Protein AF-A0A2A4KEH0-F1 (afdb_monomer_lite)

Radius of gyration: 15.88 Å; chains: 1; bounding box: 38×37×37 Å

Secondary structure (DSSP, 8-state):
--PPPGGGTT-PPPP----BTTTB-EE-TT-EEESSSS---S-EEHHHHHHHHHTTHHHHHHHHHS--GGGTT-TTGGG--S-HHHHHHHHHTT-----

Sequence (99 aa):
MAAQAPGFLDKTSVFKGCPAGHTFFHVDPHGLATMCKVGRENPIDLMSEGLDGLLRLPGIADAQMLRTGGCGGCQLSGTCRVCRPLAKAYQEAKAPLNT

Foldseek 3Di:
DDDPDPVPPPPFFFDDDDCFLPPDWDADPQQFIASYPQGSPPTFRCVPCNVVSSVCSVVVVVVQQDCDDPSVVDPCNVRHRDTSSVVVVCVVVVPDPPD

pLDDT: mean 89.4, std 11.44, range [44.41, 98.5]

Structure (mmCIF, N/CA/C/O backbone):
data_AF-A0A2A4KEH0-F1
#
_entry.id   AF-A0A2A4KEH0-F1
#
loop_
_atom_site.group_PDB
_atom_site.id
_atom_site.type_symbol
_atom_site.label_atom_id
_atom_site.label_alt_id
_atom_site.label_comp_id
_atom_site.label_asym_id
_atom_site.label_entity_id
_atom_site.label_seq_id
_atom_site.pdbx_PDB_ins_code
_atom_site.Cartn_x
_atom_site.Cartn_y
_atom_site.Cartn_z
_atom_site.occupancy
_atom_site.B_iso_or_equiv
_atom_site.auth_seq_id
_atom_site.auth_comp_id
_atom_site.auth_asym_id
_atom_site.auth_atom_id
_atom_site.pdbx_PDB_model_num
ATOM 1 N N . MET A 1 1 ? -12.050 29.363 12.302 1.00 44.41 1 MET A N 1
ATOM 2 C CA . MET A 1 1 ? -11.868 27.962 11.858 1.00 44.41 1 MET A CA 1
ATOM 3 C C . MET A 1 1 ? -13.236 27.311 11.799 1.00 44.41 1 MET A C 1
ATOM 5 O O . MET A 1 1 ? -13.914 27.302 12.816 1.00 44.41 1 MET A O 1
ATOM 9 N N . ALA A 1 2 ? -13.668 26.829 10.635 1.00 63.94 2 ALA A N 1
ATOM 10 C CA . ALA A 1 2 ? -14.868 26.000 10.553 1.00 63.94 2 ALA A CA 1
ATOM 11 C C . ALA A 1 2 ? -14.505 24.600 11.067 1.00 63.94 2 ALA A C 1
ATOM 13 O O . ALA A 1 2 ? -13.694 23.911 10.450 1.00 63.94 2 ALA A O 1
ATOM 14 N N . ALA A 1 3 ? -15.033 24.215 12.228 1.00 70.94 3 ALA A N 1
ATOM 15 C CA . ALA A 1 3 ? -14.924 22.843 12.708 1.00 70.94 3 ALA A CA 1
ATOM 16 C C . ALA A 1 3 ? -15.859 21.952 11.877 1.00 70.94 3 ALA A C 1
ATOM 18 O O . ALA A 1 3 ? -16.968 22.370 11.536 1.00 70.94 3 ALA A O 1
ATOM 19 N N . GLN A 1 4 ? -15.422 20.737 11.531 1.00 68.69 4 GLN A N 1
ATOM 20 C CA . GLN A 1 4 ? -16.319 19.764 10.907 1.00 68.69 4 GLN A CA 1
ATOM 21 C C . GLN A 1 4 ? -17.498 19.463 11.841 1.00 68.69 4 GLN A C 1
ATOM 23 O O . GLN A 1 4 ? -17.328 19.375 13.057 1.00 68.69 4 GLN A O 1
ATOM 28 N N . ALA A 1 5 ? -18.697 19.316 11.270 1.00 74.44 5 ALA A N 1
ATOM 29 C CA . ALA A 1 5 ? -19.905 19.016 12.031 1.00 74.44 5 ALA A CA 1
ATOM 30 C C . ALA A 1 5 ? -19.735 17.677 12.791 1.00 74.44 5 ALA A C 1
ATOM 32 O O . ALA A 1 5 ? -19.537 16.648 12.136 1.00 74.44 5 ALA A O 1
ATOM 33 N N . PRO A 1 6 ? -19.845 17.654 14.137 1.00 62.66 6 PRO A N 1
ATOM 34 C CA . PRO A 1 6 ? -19.505 16.485 14.958 1.00 62.66 6 PRO A CA 1
ATOM 35 C C . PRO A 1 6 ? -20.222 15.194 14.541 1.00 62.66 6 PRO A C 1
ATOM 37 O O . PRO A 1 6 ? -19.628 14.122 14.531 1.00 62.66 6 PRO A O 1
ATOM 40 N N . GLY A 1 7 ? -21.479 15.296 14.095 1.00 63.12 7 GLY A N 1
ATOM 41 C CA . GLY A 1 7 ? -22.303 14.152 13.684 1.00 63.12 7 GLY A CA 1
ATOM 42 C C . GLY A 1 7 ? -21.874 13.439 12.392 1.00 63.12 7 GLY A C 1
ATOM 43 O O . GLY A 1 7 ? -22.590 12.550 11.926 1.00 63.12 7 GLY A O 1
ATOM 44 N N . PHE A 1 8 ? -20.755 13.828 11.775 1.00 64.56 8 PHE A N 1
ATOM 45 C CA . PHE A 1 8 ? -20.215 13.192 10.567 1.00 64.56 8 PHE A CA 1
ATOM 46 C C . PHE A 1 8 ? -18.812 12.601 10.746 1.00 64.56 8 PHE A C 1
ATOM 48 O O . PHE A 1 8 ? -18.304 12.003 9.800 1.00 64.56 8 PHE A O 1
ATOM 55 N N . LEU A 1 9 ? -18.212 12.714 11.933 1.00 63.56 9 LEU A N 1
ATOM 56 C CA . LEU A 1 9 ? -16.842 12.256 12.179 1.00 63.56 9 LEU A CA 1
ATOM 57 C C . LEU A 1 9 ? -16.728 10.716 12.263 1.00 63.56 9 LEU A C 1
ATOM 59 O O . LEU A 1 9 ? -15.739 10.159 11.797 1.00 63.56 9 LEU A O 1
ATOM 63 N N . ASP A 1 10 ? -17.781 10.017 12.714 1.00 59.97 10 ASP A N 1
ATOM 64 C CA . ASP A 1 10 ? -17.707 8.589 13.099 1.00 59.97 10 ASP A CA 1
ATOM 65 C C . ASP A 1 10 ? -18.499 7.618 12.202 1.00 59.97 10 ASP A C 1
ATOM 67 O O . ASP A 1 10 ? -18.839 6.497 12.597 1.00 59.97 10 ASP A O 1
ATOM 71 N N . LYS A 1 11 ? -18.819 8.025 10.968 1.00 62.09 11 LYS A N 1
ATOM 72 C CA . LYS A 1 11 ? -19.692 7.255 10.054 1.00 62.09 11 LYS A CA 1
ATOM 73 C C . LYS A 1 11 ? -18.975 6.226 9.175 1.00 62.09 11 LYS A C 1
ATOM 75 O O . LYS A 1 11 ? -19.601 5.626 8.303 1.00 62.09 11 LYS A O 1
ATOM 80 N N . THR A 1 12 ? -17.678 6.004 9.362 1.00 73.94 12 THR A N 1
ATOM 81 C CA . THR A 1 12 ? -16.938 5.030 8.552 1.00 73.94 12 THR A CA 1
ATOM 82 C C . THR A 1 12 ? -17.334 3.599 8.911 1.00 73.94 12 THR A C 1
ATOM 84 O O . THR A 1 12 ? -17.328 3.194 10.073 1.00 73.94 12 THR A O 1
ATOM 87 N N . SER A 1 13 ? -17.701 2.817 7.895 1.00 86.00 13 SER A N 1
ATOM 88 C CA . SER A 1 13 ? -17.970 1.386 8.036 1.00 86.00 13 SER A CA 1
ATOM 89 C C . SER A 1 13 ? -16.693 0.611 8.373 1.00 86.00 13 SER A C 1
ATOM 91 O O . SER A 1 13 ? -15.586 1.081 8.112 1.00 86.00 13 SER A O 1
ATOM 93 N N . VAL A 1 14 ? -16.840 -0.617 8.883 1.00 90.62 14 VAL A N 1
ATOM 94 C CA . VAL A 1 14 ? -15.714 -1.558 9.029 1.00 90.62 14 VAL A CA 1
ATOM 95 C C . VAL A 1 14 ? -14.971 -1.680 7.696 1.00 90.62 14 VAL A C 1
ATOM 97 O O . VAL A 1 14 ? -15.597 -1.794 6.639 1.00 90.62 14 VAL A O 1
ATOM 100 N N . PHE A 1 15 ? -13.639 -1.644 7.745 1.00 91.62 15 PHE A N 1
A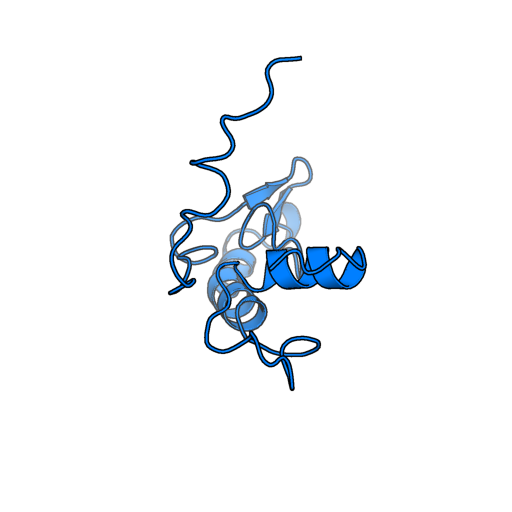TOM 101 C CA . PHE A 1 15 ? -12.807 -1.728 6.551 1.00 91.62 15 PHE A CA 1
ATOM 102 C C . PHE A 1 15 ? -12.901 -3.133 5.940 1.00 9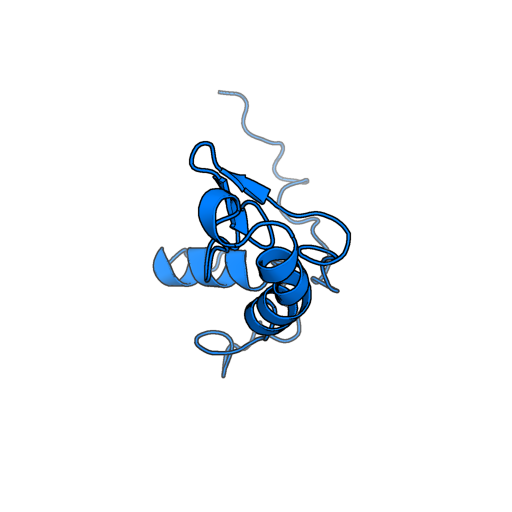1.62 15 PHE A C 1
ATOM 104 O O . PHE A 1 15 ? -12.614 -4.121 6.616 1.00 91.62 15 PHE A O 1
ATOM 111 N N . LYS A 1 16 ? -13.293 -3.217 4.662 1.00 91.25 16 LYS A N 1
ATOM 112 C CA . LYS A 1 16 ? -13.495 -4.488 3.935 1.00 91.25 16 LYS A CA 1
ATOM 113 C C . LYS A 1 16 ? -12.409 -4.811 2.903 1.00 91.25 16 LYS A C 1
ATOM 115 O O . LYS A 1 16 ? -12.435 -5.892 2.332 1.00 91.25 16 LYS A O 1
ATOM 120 N N . GLY A 1 17 ? -11.480 -3.892 2.655 1.00 90.75 17 GLY A N 1
ATOM 121 C CA . GLY A 1 17 ? -10.452 -4.027 1.622 1.00 90.75 17 GLY A CA 1
ATOM 122 C C . GLY A 1 17 ? -10.223 -2.724 0.858 1.00 90.75 17 GLY A C 1
ATOM 123 O O . GLY A 1 17 ? -10.965 -1.755 1.019 1.00 90.75 17 GLY A O 1
ATOM 124 N N . CYS A 1 18 ? -9.166 -2.693 0.047 1.00 92.25 18 CYS A N 1
ATOM 125 C CA . CYS A 1 18 ? -8.787 -1.562 -0.799 1.00 92.25 18 CYS A CA 1
ATOM 126 C C . CYS A 1 18 ? -8.083 -2.098 -2.057 1.00 92.25 18 CYS A C 1
ATOM 128 O O . CYS A 1 18 ? -7.213 -2.950 -1.900 1.00 92.25 18 CYS A O 1
ATOM 130 N N . PRO A 1 19 ? -8.387 -1.600 -3.271 1.00 95.19 19 PRO A N 1
ATOM 131 C CA . PRO A 1 19 ? -7.750 -2.081 -4.500 1.00 95.19 19 PRO A CA 1
ATOM 132 C C . PRO A 1 19 ? -6.390 -1.407 -4.798 1.00 95.19 19 PRO A C 1
ATOM 134 O O . PRO A 1 19 ? -5.904 -1.437 -5.930 1.00 95.19 19 PRO A O 1
ATOM 137 N N . ALA A 1 20 ? -5.776 -0.775 -3.790 1.00 97.12 20 ALA A N 1
ATOM 138 C CA . ALA A 1 20 ? -4.446 -0.171 -3.868 1.00 97.12 20 ALA A CA 1
ATOM 139 C C . ALA A 1 20 ? -3.393 -1.200 -4.298 1.00 97.12 20 ALA A C 1
ATOM 141 O O . ALA A 1 20 ? -3.385 -2.317 -3.793 1.00 97.12 20 ALA A O 1
ATOM 142 N N . GLY A 1 21 ? -2.510 -0.816 -5.215 1.00 96.62 21 GLY A N 1
ATOM 143 C CA . GLY A 1 21 ? -1.504 -1.690 -5.820 1.00 96.62 21 GLY A CA 1
ATOM 144 C C . GLY A 1 21 ? -2.034 -2.647 -6.891 1.00 96.62 21 GLY A C 1
ATOM 145 O O . GLY A 1 21 ? -1.221 -3.245 -7.583 1.00 96.62 21 GLY A O 1
ATOM 146 N N . HIS A 1 22 ? -3.359 -2.759 -7.068 1.00 97.31 22 HIS A N 1
ATOM 147 C CA . HIS A 1 22 ? -3.988 -3.624 -8.079 1.00 97.31 22 HIS A CA 1
ATOM 148 C C . HIS A 1 22 ? -4.637 -2.829 -9.211 1.00 97.31 22 HIS A C 1
ATOM 150 O O . HIS A 1 22 ? -4.398 -3.111 -10.379 1.00 97.31 22 HIS A O 1
ATOM 156 N N . THR A 1 23 ? -5.453 -1.822 -8.882 1.00 96.62 23 THR A N 1
ATOM 157 C CA . THR A 1 23 ? -6.143 -0.990 -9.892 1.00 96.62 23 THR A CA 1
ATOM 158 C C . THR A 1 23 ? -5.625 0.441 -9.943 1.00 96.62 23 THR A C 1
ATOM 160 O O . THR A 1 23 ? -5.971 1.198 -10.845 1.00 96.62 23 THR A O 1
ATOM 163 N N . PHE A 1 24 ? -4.840 0.839 -8.946 1.00 97.06 24 PHE A N 1
ATOM 164 C CA . PHE A 1 24 ? -4.183 2.134 -8.877 1.00 97.06 24 PHE A CA 1
ATOM 165 C C . PHE A 1 24 ? -2.938 2.029 -8.003 1.00 97.06 24 PHE A C 1
ATOM 167 O O . PHE A 1 24 ? -2.839 1.145 -7.153 1.00 97.06 24 PHE A O 1
ATOM 174 N N . PHE A 1 25 ? -2.017 2.968 -8.169 1.00 97.88 25 PHE A N 1
ATOM 175 C CA . PHE A 1 25 ? -0.840 3.099 -7.325 1.00 97.88 25 PHE A CA 1
ATOM 176 C C . PHE A 1 25 ? -0.437 4.564 -7.194 1.00 97.88 25 PHE A C 1
ATOM 178 O O . PHE A 1 25 ? -0.966 5.439 -7.879 1.00 97.88 25 PHE A O 1
ATOM 185 N N . HIS A 1 26 ? 0.461 4.840 -6.257 1.00 98.44 26 HIS A N 1
ATOM 186 C CA . HIS A 1 26 ? 1.026 6.163 -6.036 1.00 98.44 26 HIS A CA 1
ATOM 187 C C . HIS A 1 26 ? 2.469 6.181 -6.530 1.00 98.44 26 HIS A C 1
ATOM 189 O O . HIS A 1 26 ? 3.229 5.276 -6.201 1.00 98.44 26 HIS A O 1
ATOM 195 N N . VAL A 1 27 ? 2.850 7.229 -7.255 1.00 98.12 27 VAL A N 1
ATOM 196 C CA . VAL A 1 27 ? 4.244 7.520 -7.606 1.00 98.12 27 VAL A CA 1
ATOM 197 C C . VAL A 1 27 ? 4.578 8.892 -7.048 1.00 98.12 27 VAL A C 1
ATOM 199 O O . VAL A 1 27 ? 3.789 9.827 -7.202 1.00 98.12 27 VAL A O 1
ATOM 202 N N . ASP A 1 28 ? 5.708 9.004 -6.362 1.00 97.38 28 ASP A N 1
ATOM 203 C CA . ASP A 1 28 ? 6.199 10.295 -5.888 1.00 97.38 28 ASP A CA 1
ATOM 204 C C . ASP A 1 28 ? 7.019 11.038 -6.971 1.00 97.38 28 ASP A C 1
ATOM 206 O O . ASP A 1 28 ? 7.294 10.482 -8.037 1.00 97.38 28 ASP A O 1
ATOM 210 N N . PRO A 1 29 ? 7.428 12.301 -6.742 1.00 97.44 29 PRO A N 1
ATOM 211 C CA . PRO A 1 29 ? 8.213 13.060 -7.720 1.00 97.44 29 PRO A CA 1
ATOM 212 C C . PRO A 1 29 ? 9.589 12.469 -8.066 1.00 97.44 29 PRO A C 1
ATOM 214 O O . PRO A 1 29 ? 10.200 12.915 -9.033 1.00 97.44 29 PRO A O 1
ATOM 217 N N . HIS A 1 30 ? 10.086 11.501 -7.292 1.00 96.88 30 HIS A N 1
ATOM 218 C CA . HIS A 1 30 ? 11.353 10.815 -7.539 1.00 96.88 30 HIS A CA 1
ATOM 219 C C . HIS A 1 30 ? 11.171 9.522 -8.348 1.00 96.88 30 HIS A C 1
ATOM 221 O O . HIS A 1 30 ? 12.151 8.832 -8.608 1.00 96.88 30 HIS A O 1
ATOM 227 N N . GLY A 1 31 ? 9.943 9.193 -8.765 1.00 97.69 31 GLY A N 1
ATOM 228 C CA . GLY A 1 31 ? 9.654 7.982 -9.532 1.00 97.69 31 GLY A CA 1
ATOM 229 C C . GLY A 1 31 ? 9.461 6.732 -8.672 1.00 97.69 31 GLY A C 1
ATOM 230 O O . GLY A 1 31 ? 9.407 5.630 -9.215 1.00 97.69 31 GLY A O 1
ATOM 231 N N . LEU A 1 32 ? 9.319 6.874 -7.349 1.00 98.50 32 LEU A N 1
ATOM 232 C CA . LEU A 1 32 ? 9.114 5.740 -6.449 1.00 98.50 32 LEU A CA 1
ATOM 233 C C . LEU A 1 32 ? 7.633 5.341 -6.403 1.00 98.50 32 LEU A C 1
ATOM 235 O O . LEU A 1 32 ? 6.790 6.047 -5.837 1.00 98.50 32 LEU A O 1
ATOM 239 N N . ALA A 1 33 ? 7.312 4.191 -6.996 1.00 98.44 33 ALA A N 1
ATOM 240 C CA . ALA A 1 33 ? 5.975 3.614 -7.015 1.00 98.44 33 ALA A CA 1
ATOM 241 C C . ALA A 1 33 ? 5.682 2.809 -5.743 1.00 98.44 33 ALA A C 1
ATOM 243 O O . ALA A 1 33 ? 6.470 1.982 -5.300 1.00 98.44 33 ALA A O 1
ATOM 244 N N . THR A 1 34 ? 4.511 3.031 -5.157 1.00 98.38 34 THR A N 1
ATOM 245 C CA . THR A 1 34 ? 4.031 2.416 -3.910 1.00 98.38 34 THR A CA 1
ATOM 246 C C . THR A 1 34 ? 2.540 2.122 -4.028 1.00 98.38 34 THR A C 1
ATOM 248 O O . THR A 1 34 ? 1.849 2.711 -4.862 1.00 98.38 34 THR A O 1
ATOM 251 N N . MET A 1 35 ? 2.002 1.223 -3.196 1.00 97.50 35 MET A N 1
ATOM 252 C CA . MET A 1 35 ? 0.627 0.746 -3.396 1.00 97.50 35 MET A CA 1
ATOM 253 C C . MET A 1 35 ? -0.420 1.865 -3.283 1.00 97.50 35 MET A C 1
ATOM 255 O O . MET A 1 35 ? -1.427 1.854 -3.985 1.00 97.50 35 MET A O 1
ATOM 259 N N . CYS A 1 36 ? -0.194 2.855 -2.412 1.00 97.38 36 CYS A N 1
ATOM 260 C CA . CYS A 1 36 ? -1.021 4.053 -2.302 1.00 97.38 36 CYS A CA 1
ATOM 261 C C . CYS A 1 36 ? -0.272 5.179 -1.577 1.00 97.38 36 CYS A C 1
ATOM 263 O O . CYS A 1 36 ? 0.815 4.988 -1.040 1.00 97.38 36 CYS A O 1
ATOM 265 N N . LYS A 1 37 ? -0.897 6.360 -1.487 1.00 95.88 37 LYS A N 1
ATOM 266 C CA . LYS A 1 37 ? -0.314 7.532 -0.812 1.00 95.88 37 LYS A CA 1
ATOM 267 C C . LYS A 1 37 ? 0.023 7.290 0.667 1.00 95.88 37 LYS A C 1
ATOM 269 O O . LYS A 1 37 ? 0.914 7.961 1.180 1.00 95.88 37 LYS A O 1
ATOM 274 N N . VAL A 1 38 ? -0.702 6.402 1.351 1.00 95.62 38 VAL A N 1
ATOM 275 C CA . VAL A 1 38 ? -0.515 6.123 2.788 1.00 95.62 38 VAL A CA 1
ATOM 276 C C . VAL A 1 38 ? 0.481 4.979 3.004 1.00 95.62 38 VAL A C 1
ATOM 278 O O . VAL A 1 38 ? 1.385 5.107 3.819 1.00 95.62 38 VAL A O 1
ATOM 281 N N . GLY A 1 39 ? 0.339 3.876 2.265 1.00 95.31 39 GLY A N 1
ATOM 282 C CA . GLY A 1 39 ? 1.238 2.720 2.326 1.00 95.31 39 GLY A CA 1
ATOM 283 C C . GLY A 1 39 ? 2.456 2.909 1.434 1.00 95.31 39 GLY A C 1
ATOM 284 O O . GLY A 1 39 ? 2.483 2.398 0.317 1.00 95.31 39 GLY A O 1
ATOM 285 N N . ARG A 1 40 ? 3.435 3.677 1.924 1.00 94.81 40 ARG A N 1
ATOM 286 C CA . ARG A 1 40 ? 4.662 4.043 1.192 1.00 94.81 40 ARG A CA 1
ATOM 287 C C . ARG A 1 40 ? 5.843 3.097 1.435 1.00 94.81 40 ARG A C 1
ATOM 289 O O . ARG A 1 40 ? 6.986 3.459 1.183 1.00 94.81 40 ARG A O 1
ATOM 296 N N . GLU A 1 41 ? 5.586 1.913 1.975 1.00 93.50 41 GLU A N 1
ATOM 297 C CA . GLU A 1 41 ? 6.639 0.934 2.246 1.00 93.50 41 GLU A CA 1
ATOM 298 C C . GLU A 1 41 ? 6.989 0.161 0.971 1.00 93.50 41 GLU A C 1
ATOM 300 O O . GLU A 1 41 ? 6.136 -0.005 0.099 1.00 93.50 41 GLU A O 1
ATOM 305 N N . ASN A 1 42 ? 8.221 -0.349 0.886 1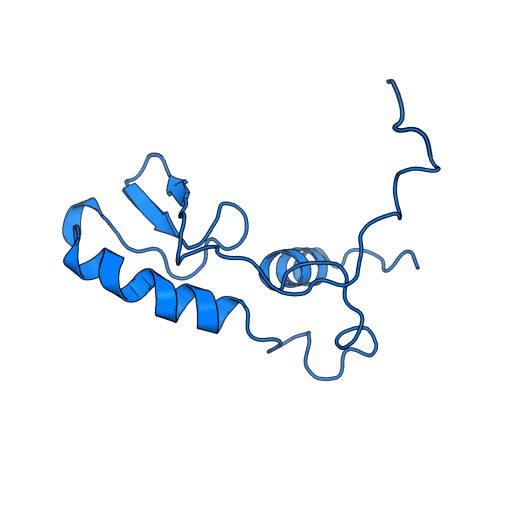.00 96.31 42 ASN A N 1
ATOM 306 C CA . ASN A 1 42 ? 8.717 -1.152 -0.240 1.00 96.31 42 ASN A CA 1
ATOM 307 C C . ASN A 1 42 ? 8.482 -0.487 -1.615 1.00 96.31 42 ASN A C 1
ATOM 309 O O . ASN A 1 42 ? 7.785 -1.064 -2.455 1.00 96.31 42 ASN A O 1
ATOM 313 N N . PRO A 1 43 ? 9.001 0.737 -1.834 1.00 97.81 43 PRO A N 1
ATOM 314 C CA . PRO A 1 43 ? 8.861 1.405 -3.117 1.00 97.81 43 PRO A CA 1
ATOM 315 C C . PRO A 1 43 ? 9.571 0.633 -4.233 1.00 97.81 43 PRO A C 1
ATOM 317 O O . PRO A 1 43 ? 10.623 0.036 -4.013 1.00 97.81 43 PRO A O 1
ATOM 320 N N . ILE A 1 44 ? 8.994 0.697 -5.427 1.00 98.44 44 ILE A N 1
ATOM 321 C CA . ILE A 1 44 ? 9.591 0.253 -6.688 1.00 98.44 44 ILE A CA 1
ATOM 322 C C . ILE A 1 44 ? 10.155 1.490 -7.374 1.00 98.44 44 ILE A C 1
ATOM 324 O O . ILE A 1 44 ? 9.434 2.474 -7.550 1.00 98.44 44 ILE A O 1
ATOM 328 N N . ASP A 1 45 ? 11.419 1.451 -7.771 1.00 98.12 45 ASP A N 1
ATOM 329 C CA . ASP A 1 45 ? 12.022 2.551 -8.516 1.00 98.12 45 ASP A CA 1
ATOM 330 C C . ASP A 1 45 ? 11.689 2.407 -10.004 1.00 98.12 45 ASP A C 1
ATOM 332 O O . ASP A 1 45 ? 12.271 1.593 -10.719 1.00 98.12 45 ASP A O 1
ATOM 336 N N . LEU A 1 46 ? 10.739 3.208 -10.494 1.00 97.88 46 LEU A N 1
ATOM 337 C CA . LEU A 1 46 ? 10.321 3.141 -11.894 1.00 97.88 46 LEU A CA 1
ATOM 338 C C . LEU A 1 46 ? 11.408 3.607 -12.866 1.00 97.88 46 LEU A C 1
ATOM 340 O O . LEU A 1 46 ? 11.348 3.242 -14.040 1.00 97.88 46 LEU A O 1
ATOM 344 N N . MET A 1 47 ? 12.380 4.399 -12.408 1.00 97.38 47 MET A N 1
ATOM 345 C CA . MET A 1 47 ? 13.452 4.902 -13.266 1.00 97.38 47 MET A CA 1
ATOM 346 C C . MET A 1 47 ? 14.481 3.817 -13.577 1.00 97.38 47 MET A C 1
ATOM 348 O O . MET A 1 47 ? 15.054 3.825 -14.665 1.00 97.38 47 MET A O 1
ATOM 352 N N . SER A 1 48 ? 14.706 2.888 -12.643 1.00 98.19 48 SER A N 1
ATOM 353 C CA . SER A 1 48 ? 15.656 1.785 -12.815 1.00 98.19 48 SER A CA 1
ATOM 354 C C . SER A 1 48 ? 14.990 0.452 -13.169 1.00 98.19 48 SER A C 1
ATOM 356 O O . SER A 1 48 ? 15.528 -0.286 -13.991 1.00 98.19 48 SER A O 1
ATOM 358 N N . GLU A 1 49 ? 13.822 0.142 -12.602 1.00 98.25 49 GLU A N 1
ATOM 359 C CA . GLU A 1 49 ? 13.145 -1.152 -12.781 1.00 98.25 49 GLU A CA 1
ATOM 360 C C . GLU A 1 49 ? 12.046 -1.132 -13.853 1.00 98.25 49 GLU A C 1
ATOM 362 O O . GLU A 1 49 ? 11.666 -2.179 -14.381 1.00 98.25 49 GLU A O 1
ATOM 367 N N . GLY A 1 50 ? 11.495 0.047 -14.157 1.00 96.44 50 GLY A N 1
ATOM 368 C CA . GLY A 1 50 ? 10.411 0.208 -15.122 1.00 96.44 50 GLY A CA 1
ATOM 369 C C . GLY A 1 50 ? 9.184 -0.665 -14.824 1.00 96.44 50 GLY A C 1
ATOM 370 O O . GLY A 1 50 ? 8.750 -0.821 -13.679 1.00 96.44 50 GLY A O 1
ATOM 371 N N . LEU A 1 51 ? 8.593 -1.221 -15.886 1.00 96.38 51 LEU A N 1
ATOM 372 C CA . LEU A 1 51 ? 7.377 -2.035 -15.793 1.00 96.38 51 LEU A CA 1
ATOM 373 C C . LEU A 1 51 ? 7.612 -3.386 -15.106 1.00 96.38 51 LEU A C 1
ATOM 375 O O . LEU A 1 51 ? 6.725 -3.853 -14.396 1.00 96.38 51 LEU A O 1
ATOM 379 N N . ASP A 1 52 ? 8.790 -3.987 -15.271 1.00 97.81 52 ASP A N 1
ATOM 380 C CA . ASP A 1 52 ? 9.103 -5.291 -14.676 1.00 97.81 52 ASP A CA 1
ATOM 381 C C . ASP A 1 52 ? 9.104 -5.214 -13.146 1.00 97.81 52 ASP A C 1
ATOM 383 O O . ASP A 1 52 ? 8.544 -6.080 -12.470 1.00 97.81 52 ASP A O 1
ATOM 387 N N . GLY A 1 53 ? 9.650 -4.125 -12.593 1.00 97.50 53 GLY A N 1
ATOM 388 C CA . GLY A 1 53 ? 9.522 -3.820 -11.171 1.00 97.50 53 GLY A CA 1
ATOM 389 C C . GLY A 1 53 ? 8.060 -3.665 -10.761 1.00 97.50 53 GLY A C 1
ATOM 390 O O . GLY A 1 53 ? 7.619 -4.288 -9.791 1.00 97.50 53 GLY A O 1
ATOM 391 N N . LEU A 1 54 ? 7.291 -2.887 -11.536 1.00 97.31 54 LEU A N 1
ATOM 392 C CA . LEU A 1 54 ? 5.889 -2.561 -11.253 1.00 97.31 54 LEU A CA 1
ATOM 393 C C . LEU A 1 54 ? 4.982 -3.800 -11.164 1.00 97.31 54 LEU A C 1
ATOM 395 O O . LEU A 1 54 ? 4.053 -3.807 -10.355 1.00 97.31 54 LEU A O 1
ATOM 399 N N . LEU A 1 55 ? 5.276 -4.873 -11.906 1.00 97.69 55 LEU A N 1
ATOM 400 C CA . LEU A 1 55 ? 4.539 -6.145 -11.834 1.00 97.69 55 LEU A CA 1
ATOM 401 C C . LEU A 1 55 ? 4.546 -6.785 -10.434 1.00 97.69 55 LEU A C 1
ATOM 403 O O . LEU A 1 55 ? 3.669 -7.590 -10.124 1.00 97.69 55 LEU A O 1
ATOM 407 N N . ARG A 1 56 ? 5.498 -6.423 -9.564 1.00 97.62 56 ARG A N 1
ATOM 408 C CA . ARG A 1 56 ? 5.572 -6.917 -8.177 1.00 97.62 56 ARG A CA 1
ATOM 409 C C . ARG A 1 56 ? 4.650 -6.165 -7.216 1.00 97.62 56 ARG A C 1
ATOM 411 O O . ARG A 1 56 ? 4.414 -6.640 -6.101 1.00 97.62 56 ARG A O 1
ATOM 418 N N . LEU A 1 57 ? 4.129 -5.005 -7.620 1.00 97.94 57 LEU A N 1
ATOM 419 C CA . LEU A 1 57 ? 3.374 -4.120 -6.738 1.00 97.94 57 LEU A CA 1
ATOM 420 C C . LEU A 1 57 ? 2.106 -4.753 -6.131 1.00 97.94 57 LEU A C 1
ATOM 422 O O . LEU A 1 57 ? 1.897 -4.543 -4.935 1.00 97.94 57 LEU A O 1
ATOM 426 N N . PRO A 1 58 ? 1.300 -5.555 -6.859 1.00 97.56 58 PRO A N 1
ATOM 427 C CA . PRO A 1 58 ? 0.144 -6.239 -6.276 1.00 97.56 58 PRO A CA 1
ATOM 428 C C . PRO A 1 58 ? 0.511 -7.115 -5.069 1.00 97.56 58 PRO A C 1
ATOM 430 O O . PRO A 1 58 ? -0.104 -7.009 -4.011 1.00 97.56 58 PRO A O 1
ATOM 433 N N . GLY A 1 59 ? 1.583 -7.908 -5.181 1.00 97.56 59 GLY A N 1
ATOM 434 C CA . GLY A 1 59 ? 2.048 -8.767 -4.088 1.00 97.56 59 GLY A CA 1
ATOM 435 C C . GLY A 1 59 ? 2.576 -7.975 -2.887 1.00 97.56 59 GLY A C 1
ATOM 436 O O . GLY A 1 59 ? 2.319 -8.336 -1.738 1.00 97.56 59 GLY A O 1
ATOM 437 N N . ILE A 1 60 ? 3.262 -6.854 -3.138 1.00 96.94 60 ILE A N 1
ATOM 438 C CA . ILE A 1 60 ? 3.684 -5.920 -2.083 1.00 96.94 60 ILE A CA 1
ATOM 439 C C . ILE A 1 60 ? 2.461 -5.320 -1.373 1.00 96.94 60 ILE A C 1
ATOM 441 O O . ILE A 1 60 ? 2.450 -5.211 -0.145 1.00 96.94 60 ILE A O 1
ATOM 445 N N . ALA A 1 61 ? 1.434 -4.933 -2.131 1.00 96.94 61 ALA A N 1
ATOM 446 C CA . ALA A 1 61 ? 0.220 -4.334 -1.594 1.00 96.94 61 ALA A CA 1
ATOM 447 C C . ALA A 1 61 ? -0.574 -5.316 -0.724 1.00 96.94 61 ALA A C 1
ATOM 449 O O . ALA A 1 61 ? -0.978 -4.965 0.389 1.00 96.94 61 ALA A O 1
ATOM 450 N N . ASP A 1 62 ? -0.724 -6.558 -1.186 1.00 95.75 62 ASP A N 1
ATOM 451 C CA . ASP A 1 62 ? -1.384 -7.625 -0.433 1.00 95.75 62 ASP A CA 1
ATOM 452 C C . ASP A 1 62 ? -0.668 -7.880 0.895 1.00 95.75 62 ASP A C 1
ATOM 454 O O . ASP A 1 62 ? -1.305 -7.908 1.951 1.00 95.75 62 ASP A O 1
ATOM 458 N N . ALA A 1 63 ? 0.666 -7.963 0.867 1.00 94.50 63 ALA A N 1
ATOM 459 C CA . ALA A 1 63 ? 1.476 -8.130 2.069 1.00 94.50 63 ALA A CA 1
ATOM 460 C C . ALA A 1 63 ? 1.307 -6.960 3.056 1.00 94.50 63 ALA A C 1
ATOM 462 O O . ALA A 1 63 ? 1.148 -7.183 4.258 1.00 94.50 63 ALA A O 1
ATOM 463 N N . GLN A 1 64 ? 1.284 -5.714 2.569 1.00 94.00 64 GLN A N 1
ATOM 464 C CA . GLN A 1 64 ? 1.084 -4.522 3.406 1.00 94.00 64 GLN A CA 1
ATOM 465 C C . GLN A 1 64 ? -0.329 -4.405 3.984 1.00 94.00 64 GLN A C 1
ATOM 467 O O . GLN A 1 64 ? -0.524 -3.730 4.997 1.00 94.00 64 GLN A O 1
ATOM 472 N N . MET A 1 65 ? -1.324 -5.042 3.365 1.00 93.19 65 MET A N 1
ATOM 473 C CA . MET A 1 65 ? -2.694 -5.076 3.879 1.00 93.19 65 MET A CA 1
ATOM 474 C C . MET A 1 65 ? -2.913 -6.139 4.962 1.00 93.19 65 MET A C 1
ATOM 476 O O . MET A 1 65 ? -3.910 -6.062 5.689 1.00 93.19 65 MET A O 1
ATOM 480 N N . LEU A 1 66 ? -1.985 -7.088 5.137 1.00 91.06 66 LEU A N 1
ATOM 481 C CA . LEU A 1 66 ? -2.085 -8.108 6.180 1.00 91.06 66 LEU A CA 1
ATOM 482 C C . LEU A 1 66 ? -2.093 -7.487 7.583 1.00 91.06 66 LEU A C 1
ATOM 484 O O . LEU A 1 66 ? -1.301 -6.610 7.931 1.00 91.06 66 LEU A O 1
ATOM 488 N N . ARG A 1 67 ? -2.966 -8.005 8.450 1.00 85.12 67 ARG A N 1
ATOM 489 C CA . ARG A 1 67 ? -3.099 -7.578 9.853 1.00 85.12 67 ARG A CA 1
ATOM 490 C C . ARG A 1 67 ? -1.996 -8.157 10.749 1.00 85.12 67 ARG A C 1
ATOM 492 O O . ARG A 1 67 ? -2.274 -8.820 11.741 1.00 85.12 67 ARG A O 1
ATOM 499 N N . THR A 1 68 ? -0.741 -7.880 10.411 1.00 85.69 68 THR A N 1
ATOM 500 C CA . THR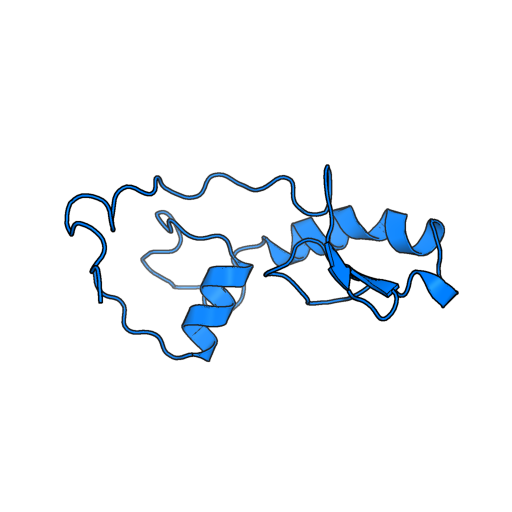 A 1 68 ? 0.462 -8.287 11.157 1.00 85.69 68 THR A CA 1
ATOM 501 C C . THR A 1 68 ? 0.938 -7.197 12.130 1.00 85.69 68 THR A C 1
ATOM 503 O O . THR A 1 68 ? 0.451 -6.062 12.104 1.00 85.69 68 THR A O 1
ATOM 506 N N . GLY A 1 69 ? 1.905 -7.512 13.000 1.00 86.50 69 GLY A N 1
ATOM 507 C CA . GLY A 1 69 ? 2.499 -6.552 13.942 1.00 86.50 69 GLY A CA 1
ATOM 508 C C . GLY A 1 69 ? 1.506 -6.104 15.015 1.00 86.50 69 GLY A C 1
ATOM 509 O O . GLY A 1 69 ? 0.870 -6.947 15.636 1.00 86.50 69 GLY A O 1
ATOM 510 N N . GLY A 1 70 ? 1.319 -4.791 15.196 1.00 85.12 70 GLY A N 1
ATOM 511 C CA . GLY A 1 70 ? 0.402 -4.222 16.199 1.00 85.12 70 GLY A CA 1
ATOM 512 C C . GLY A 1 70 ? -1.078 -4.593 16.031 1.00 85.12 70 GLY A C 1
ATOM 513 O O . GLY A 1 70 ? -1.890 -4.298 16.902 1.00 85.12 70 GLY A O 1
ATOM 514 N N . CYS A 1 71 ? -1.458 -5.237 14.923 1.00 89.38 71 CYS A N 1
ATOM 515 C CA . CYS A 1 71 ? -2.779 -5.850 14.784 1.00 89.38 71 CYS A CA 1
ATOM 516 C C . CYS A 1 71 ? -2.880 -7.228 15.467 1.00 89.38 71 CYS A C 1
ATOM 518 O O . CYS A 1 71 ? -3.985 -7.637 15.825 1.00 89.38 71 CYS A O 1
ATOM 520 N N . GLY A 1 72 ? -1.761 -7.929 15.676 1.00 87.38 72 GLY A N 1
ATOM 521 C CA . GLY A 1 72 ? -1.706 -9.186 16.418 1.00 87.38 72 GLY A CA 1
ATOM 522 C C . GLY A 1 72 ? -2.032 -8.946 17.890 1.00 87.38 72 GLY A C 1
ATOM 523 O O . GLY A 1 72 ? -1.324 -8.213 18.572 1.00 87.38 72 GLY A O 1
ATOM 524 N N . GLY A 1 73 ? -3.142 -9.512 18.365 1.00 87.00 73 GLY A N 1
ATOM 525 C CA . GLY A 1 73 ? -3.655 -9.273 19.720 1.00 87.00 73 GLY A CA 1
ATOM 526 C C . GLY A 1 73 ? -4.453 -7.973 19.891 1.00 87.00 73 GLY A C 1
ATOM 527 O O . GLY A 1 73 ? -4.951 -7.703 20.981 1.00 87.00 73 GLY A O 1
ATOM 528 N N . CYS A 1 74 ? -4.639 -7.174 18.833 1.00 89.31 74 CYS A N 1
ATOM 529 C CA . CYS A 1 74 ? -5.491 -5.988 18.898 1.00 89.31 74 CYS A CA 1
ATOM 530 C C . CYS A 1 74 ? -6.971 -6.396 18.959 1.00 89.31 74 CYS A C 1
ATOM 532 O O . CYS A 1 74 ? -7.500 -6.983 18.010 1.00 89.31 74 CYS A O 1
ATOM 534 N N . GLN A 1 75 ? -7.659 -6.024 20.043 1.00 88.94 75 GLN A N 1
ATOM 535 C CA . GLN A 1 75 ? -9.081 -6.332 20.261 1.00 88.94 75 GLN A CA 1
ATOM 536 C C . GLN A 1 75 ? -10.006 -5.719 19.199 1.00 88.94 75 GLN A C 1
ATOM 538 O O . GLN A 1 75 ? -11.053 -6.276 18.888 1.00 88.94 75 GLN A O 1
ATOM 543 N N . LEU A 1 76 ? -9.5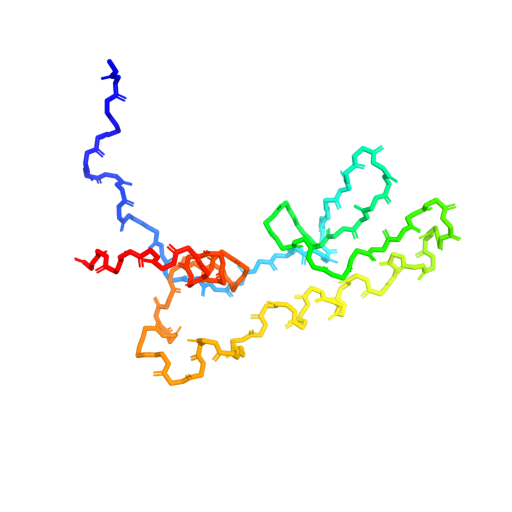97 -4.599 18.598 1.00 87.31 76 LEU A N 1
ATOM 544 C CA . LEU A 1 76 ? -10.351 -3.926 17.541 1.00 87.31 76 LEU A CA 1
ATOM 545 C C . LEU A 1 76 ? -10.029 -4.464 16.148 1.00 87.31 76 LEU A C 1
ATOM 547 O O . LEU A 1 76 ? -10.651 -4.025 15.188 1.00 87.31 76 LEU A O 1
ATOM 551 N N . SER A 1 77 ? -9.055 -5.371 15.995 1.00 88.19 77 SER A N 1
ATOM 552 C CA . SER A 1 77 ? -8.599 -5.814 14.674 1.00 88.19 77 SER A CA 1
ATOM 553 C C . SER A 1 77 ? -9.775 -6.300 13.830 1.00 88.19 77 SER A C 1
ATOM 555 O O . SER A 1 77 ? -9.976 -5.760 12.750 1.00 88.19 77 SER A O 1
ATOM 557 N N . GLY A 1 78 ? -10.625 -7.191 14.351 1.00 86.12 78 GLY A N 1
ATOM 558 C CA . GLY A 1 78 ? -11.804 -7.724 13.655 1.00 86.12 78 GLY A CA 1
ATOM 559 C C . GLY A 1 78 ? -12.801 -6.669 13.154 1.00 86.12 78 GLY A C 1
ATOM 560 O O . GLY A 1 78 ? -13.392 -6.854 12.094 1.00 86.12 78 GLY A O 1
ATOM 561 N N . THR A 1 79 ? -12.933 -5.540 13.852 1.00 90.38 79 THR A N 1
ATOM 562 C CA . THR A 1 79 ? -13.903 -4.468 13.557 1.00 90.38 79 THR A CA 1
ATOM 563 C C . THR A 1 79 ? -13.241 -3.156 13.132 1.00 90.38 79 THR A C 1
ATOM 565 O O . THR A 1 79 ? -13.906 -2.122 13.034 1.00 90.38 79 THR A O 1
ATOM 568 N N . CYS A 1 80 ? -11.936 -3.182 12.852 1.00 90.19 80 CYS A N 1
ATOM 569 C CA . CYS A 1 80 ? -11.165 -1.988 12.545 1.00 90.19 80 CYS A CA 1
ATOM 570 C C . CYS A 1 80 ? -11.722 -1.288 11.297 1.00 90.19 80 CYS A C 1
ATOM 572 O O . CYS A 1 80 ? -11.964 -1.911 10.259 1.00 90.19 80 CYS A O 1
ATOM 574 N N . ARG A 1 81 ? -11.928 0.025 11.407 1.00 89.56 81 ARG A N 1
ATOM 575 C CA . ARG A 1 81 ? -12.527 0.866 10.357 1.00 89.56 81 ARG A CA 1
ATOM 576 C C . ARG A 1 81 ? -11.496 1.506 9.430 1.00 89.56 81 ARG A C 1
ATOM 578 O O . ARG A 1 81 ? -11.863 2.147 8.453 1.00 89.56 81 ARG A O 1
ATOM 585 N N . VAL A 1 82 ? -10.209 1.327 9.719 1.00 90.75 82 VAL A N 1
ATOM 586 C CA . VAL A 1 82 ? -9.110 1.901 8.938 1.00 90.75 82 VAL A CA 1
ATOM 587 C C . VAL A 1 82 ? -8.293 0.808 8.258 1.00 90.75 82 VAL A C 1
ATOM 589 O O . VAL A 1 82 ? -8.228 -0.329 8.728 1.00 90.75 82 VAL A O 1
ATOM 592 N N . CYS A 1 83 ? -7.673 1.152 7.129 1.00 93.12 83 CYS A N 1
ATOM 593 C CA . CYS A 1 83 ? -6.777 0.241 6.427 1.00 93.12 83 CYS A CA 1
ATOM 594 C C . CYS A 1 83 ? -5.505 -0.021 7.245 1.00 93.12 83 CYS A C 1
ATOM 596 O O . CYS A 1 83 ? -5.116 0.778 8.103 1.00 93.12 83 CYS A O 1
ATOM 598 N N . ARG A 1 84 ? -4.820 -1.132 6.956 1.00 93.88 84 ARG A N 1
ATOM 599 C CA . ARG A 1 84 ? -3.614 -1.534 7.691 1.00 93.88 84 ARG A CA 1
ATOM 600 C C . ARG A 1 84 ? -2.494 -0.473 7.698 1.00 93.88 84 ARG A C 1
ATOM 602 O O . ARG A 1 84 ? -1.955 -0.252 8.788 1.00 93.88 84 ARG A O 1
ATOM 609 N N . PRO A 1 85 ? -2.163 0.210 6.582 1.00 95.06 85 PRO A N 1
ATOM 610 C CA . PRO A 1 85 ? -1.159 1.280 6.584 1.00 95.06 85 PRO A CA 1
ATOM 611 C C . PRO A 1 85 ? -1.523 2.450 7.493 1.00 95.06 85 PRO A C 1
ATOM 613 O O . PRO A 1 85 ? -0.684 2.947 8.235 1.00 95.06 85 PRO A O 1
ATOM 616 N N . LEU A 1 86 ? -2.792 2.868 7.485 1.00 93.81 86 LEU A N 1
ATOM 617 C CA . LEU A 1 86 ? -3.241 3.960 8.344 1.00 93.81 86 LEU A CA 1
ATOM 618 C C . LEU A 1 86 ? -3.237 3.538 9.819 1.00 93.81 86 LEU A C 1
ATOM 620 O O . LEU A 1 86 ? -2.791 4.297 10.673 1.00 93.81 86 LEU A O 1
ATOM 624 N N . ALA A 1 87 ? -3.656 2.303 10.116 1.00 92.94 87 ALA A N 1
ATOM 625 C CA . ALA A 1 87 ? -3.544 1.738 11.458 1.00 92.94 87 ALA A CA 1
ATOM 626 C C . ALA A 1 87 ? -2.088 1.720 11.950 1.00 92.94 87 ALA A C 1
ATOM 628 O O . ALA A 1 87 ? -1.839 2.032 13.111 1.00 92.94 87 ALA A O 1
ATOM 629 N N . LYS A 1 88 ? -1.127 1.394 11.071 1.00 92.75 88 LYS A N 1
ATOM 630 C CA . LYS A 1 88 ? 0.307 1.458 11.388 1.00 92.75 88 LYS A CA 1
ATOM 631 C C . LYS A 1 88 ? 0.725 2.877 11.766 1.00 92.75 88 LYS A C 1
ATOM 633 O O . LYS A 1 88 ? 1.279 3.065 12.841 1.00 92.75 88 LYS A O 1
ATOM 638 N N . ALA A 1 89 ? 0.380 3.862 10.937 1.00 92.38 89 ALA A N 1
ATOM 639 C CA . ALA A 1 89 ? 0.715 5.261 11.191 1.00 92.38 89 ALA A CA 1
ATOM 640 C C . ALA A 1 89 ? 0.136 5.762 12.529 1.00 92.38 89 ALA A C 1
ATOM 642 O O . ALA A 1 89 ? 0.823 6.447 13.283 1.00 92.38 89 ALA A O 1
ATOM 643 N N . TYR A 1 90 ? -1.100 5.378 12.874 1.00 91.56 90 TYR A N 1
ATOM 644 C CA . TYR A 1 90 ? -1.678 5.700 14.184 1.00 91.56 90 TYR A CA 1
ATOM 645 C C . TYR A 1 90 ? -0.952 5.026 15.349 1.00 91.56 90 TYR A C 1
ATOM 647 O O . TYR A 1 90 ? -0.740 5.665 16.378 1.00 91.56 90 TYR A O 1
ATOM 655 N N . GLN A 1 91 ? -0.553 3.761 15.196 1.00 89.88 91 GLN A N 1
ATOM 656 C CA . GLN A 1 91 ? 0.224 3.043 16.209 1.00 89.88 91 GLN A CA 1
ATOM 657 C C . GLN A 1 91 ? 1.582 3.716 16.448 1.00 89.88 91 GLN A C 1
ATOM 659 O O . GLN A 1 91 ? 1.954 3.954 17.595 1.00 89.88 91 GLN A O 1
ATOM 664 N N . GLU A 1 92 ? 2.295 4.073 15.379 1.00 90.69 92 GLU A N 1
ATOM 665 C CA . GLU A 1 92 ? 3.596 4.754 15.441 1.00 90.69 92 GLU A CA 1
ATOM 666 C C . GLU A 1 92 ? 3.485 6.148 16.068 1.00 90.69 92 GLU A C 1
ATOM 668 O O . GLU A 1 92 ? 4.318 6.531 16.889 1.00 90.69 92 GLU A O 1
ATOM 673 N N . ALA A 1 93 ? 2.407 6.872 15.757 1.00 91.88 93 ALA A N 1
ATOM 674 C CA . ALA A 1 93 ? 2.095 8.162 16.362 1.00 91.88 93 ALA A CA 1
ATOM 675 C C . ALA A 1 93 ? 1.580 8.059 17.810 1.00 91.88 93 ALA A C 1
ATOM 677 O O . ALA A 1 93 ? 1.344 9.092 18.437 1.00 91.88 93 ALA A O 1
ATOM 678 N N . LYS A 1 94 ? 1.373 6.842 18.342 1.00 90.12 94 LYS A N 1
ATOM 679 C CA . LYS A 1 94 ? 0.722 6.590 19.641 1.00 90.12 94 LYS A CA 1
ATOM 680 C C . LYS A 1 94 ? -0.607 7.343 19.769 1.00 90.12 94 LYS A C 1
ATOM 682 O O . LYS A 1 94 ? -0.920 7.899 20.822 1.00 90.12 94 LYS A O 1
ATOM 687 N N . ALA A 1 95 ? -1.367 7.395 18.674 1.00 87.19 95 ALA A N 1
ATOM 688 C CA . ALA A 1 95 ? -2.625 8.121 18.630 1.00 87.19 95 ALA A CA 1
ATOM 689 C C . ALA A 1 95 ? -3.613 7.53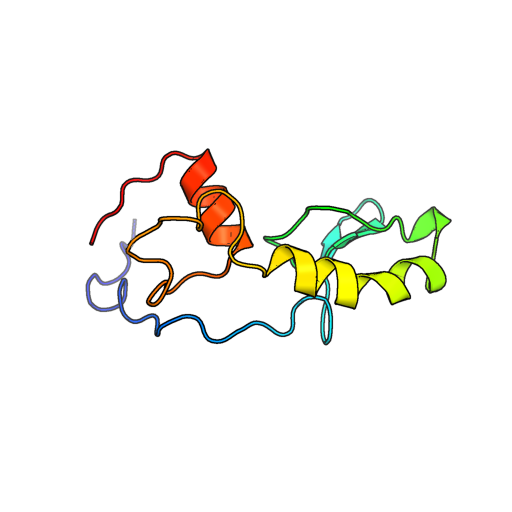4 19.658 1.00 87.19 95 ALA A C 1
ATOM 691 O O . ALA A 1 95 ? -3.719 6.307 19.767 1.00 87.19 95 ALA A O 1
ATOM 692 N N . PRO A 1 96 ? -4.337 8.378 20.413 1.00 83.31 96 PRO A N 1
ATOM 693 C CA . PRO A 1 96 ? -5.312 7.895 21.378 1.00 83.31 96 PRO A CA 1
ATOM 694 C C . PRO A 1 96 ? -6.453 7.168 20.662 1.00 83.31 96 PRO A C 1
ATOM 696 O O . PRO A 1 96 ? -6.948 7.614 19.624 1.00 83.31 96 PRO A O 1
ATOM 699 N N . LEU A 1 97 ? -6.892 6.054 21.245 1.00 76.00 97 LEU A N 1
ATOM 700 C CA . LEU A 1 97 ? -8.124 5.386 20.843 1.00 76.00 97 LEU A CA 1
ATOM 701 C C . LEU A 1 97 ? -9.296 6.163 21.442 1.00 76.00 97 LEU A C 1
ATOM 703 O O . LEU A 1 97 ? -9.730 5.882 22.555 1.00 76.00 97 LEU A O 1
ATOM 707 N N . ASN A 1 98 ? -9.780 7.162 20.713 1.00 71.00 98 ASN A N 1
ATOM 708 C CA . ASN A 1 98 ? -11.065 7.778 21.018 1.00 71.00 98 ASN A CA 1
ATOM 709 C C . ASN A 1 98 ? -12.142 6.854 20.439 1.00 71.00 98 ASN A C 1
ATOM 711 O O . ASN A 1 98 ? -12.335 6.816 19.224 1.00 71.00 98 ASN A O 1
ATOM 715 N N . THR A 1 99 ? -12.720 6.019 21.301 1.00 55.28 99 THR A N 1
ATOM 716 C CA . THR A 1 99 ? -13.811 5.085 20.975 1.00 55.28 99 THR A CA 1
ATOM 717 C C . THR A 1 99 ? -15.166 5.756 21.011 1.00 55.28 99 THR A C 1
ATOM 719 O O . THR A 1 99 ? -15.386 6.517 21.981 1.00 55.28 99 THR A O 1
#